Protein AF-A0A966EWL6-F1 (afdb_monomer)

Radius of gyration: 15.16 Å; Cα contacts (8 Å, |Δi|>4): 41; chains: 1; bounding box: 36×21×32 Å

Solvent-accessible surface area (backbone atoms only — not comparable to full-atom values): 4285 Å² total; per-residue (Å²): 105,64,64,53,37,31,76,78,65,70,40,77,67,80,93,79,90,74,96,70,65,60,68,58,53,52,52,48,35,57,76,70,67,58,87,62,82,50,60,48,73,47,97,91,66,54,70,44,81,42,86,70,59,67,78,56,48,52,50,58,66,63,65,76,112

Structure (mmCIF, N/CA/C/O backbone):
data_AF-A0A966EWL6-F1
#
_entry.id   AF-A0A966EWL6-F1
#
loop_
_atom_site.group_PDB
_atom_site.id
_atom_site.type_symbol
_atom_site.label_atom_id
_atom_site.label_alt_id
_atom_site.label_comp_id
_atom_site.label_asym_id
_atom_site.label_entity_id
_atom_site.label_seq_id
_atom_site.pdbx_PDB_ins_code
_atom_site.Cartn_x
_atom_site.Cartn_y
_atom_site.Cartn_z
_atom_site.occupancy
_atom_site.B_iso_or_equiv
_atom_site.auth_seq_id
_atom_site.auth_comp_id
_atom_site.auth_asym_id
_atom_site.auth_atom_id
_atom_site.pdbx_PDB_model_num
ATOM 1 N N . LYS A 1 1 ? 1.330 5.988 -13.943 1.00 89.12 1 LYS A N 1
ATOM 2 C CA . LYS A 1 1 ? 2.027 5.600 -15.199 1.00 89.12 1 LYS A CA 1
ATOM 3 C C . LYS A 1 1 ? 3.164 4.600 -14.980 1.00 89.12 1 LYS A C 1
ATOM 5 O O . LYS A 1 1 ? 2.985 3.468 -15.386 1.00 89.12 1 LYS A O 1
ATOM 10 N N . ALA A 1 2 ? 4.309 4.960 -14.374 1.00 94.81 2 ALA A N 1
ATOM 11 C CA . ALA A 1 2 ? 5.437 4.017 -14.219 1.00 94.81 2 ALA A CA 1
ATOM 12 C C . ALA A 1 2 ? 5.055 2.742 -13.438 1.00 94.81 2 ALA A C 1
ATOM 14 O O . ALA A 1 2 ? 5.391 1.639 -13.852 1.00 94.81 2 ALA A O 1
ATOM 15 N N . TRP A 1 3 ? 4.283 2.903 -12.359 1.00 95.00 3 TRP A N 1
ATOM 16 C CA . TRP A 1 3 ? 3.732 1.793 -11.580 1.00 95.00 3 TRP A CA 1
ATOM 17 C C . TRP A 1 3 ? 2.787 0.902 -12.400 1.00 95.00 3 TRP A C 1
ATOM 19 O O . TRP A 1 3 ? 2.965 -0.308 -12.427 1.00 95.00 3 TRP A O 1
ATOM 29 N N . ASP A 1 4 ? 1.832 1.494 -13.122 1.00 96.81 4 ASP A N 1
ATOM 30 C CA . ASP A 1 4 ? 0.863 0.743 -13.937 1.00 96.81 4 ASP A CA 1
ATOM 31 C C . ASP A 1 4 ? 1.548 -0.022 -15.078 1.00 96.81 4 ASP A C 1
ATOM 33 O O . ASP A 1 4 ? 1.187 -1.156 -15.374 1.00 96.81 4 ASP A O 1
ATOM 37 N N . GLU A 1 5 ? 2.562 0.577 -15.715 1.00 97.56 5 GLU A N 1
ATOM 38 C CA . GLU A 1 5 ? 3.362 -0.090 -16.749 1.00 97.56 5 GLU A CA 1
ATOM 39 C C . GLU A 1 5 ? 4.134 -1.2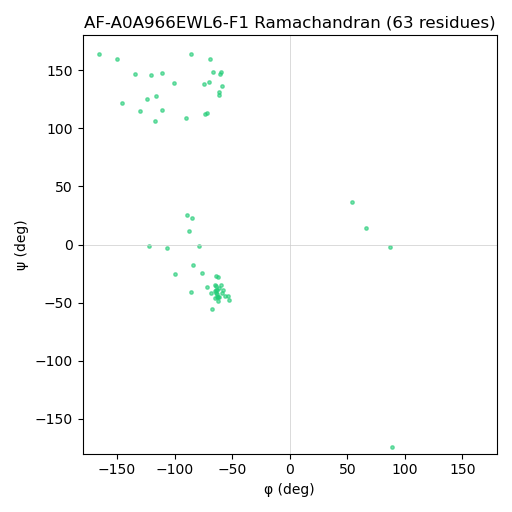92 -16.190 1.00 97.56 5 GLU A C 1
ATOM 41 O O . GLU A 1 5 ? 4.176 -2.338 -16.840 1.00 97.56 5 GLU A O 1
ATOM 46 N N . LEU A 1 6 ? 4.681 -1.183 -14.979 1.00 97.12 6 LEU A N 1
ATOM 47 C CA . LEU A 1 6 ? 5.334 -2.305 -14.312 1.00 97.12 6 LEU A CA 1
ATOM 48 C C . LEU A 1 6 ? 4.322 -3.395 -13.932 1.00 97.12 6 LEU A C 1
ATOM 50 O O . LEU A 1 6 ? 4.474 -4.540 -14.346 1.00 97.12 6 LEU A O 1
ATOM 54 N N . MET A 1 7 ? 3.282 -3.040 -13.177 1.00 96.88 7 MET A N 1
ATOM 55 C CA . MET A 1 7 ? 2.361 -4.006 -12.570 1.00 96.88 7 MET A CA 1
ATOM 56 C C . MET A 1 7 ? 1.426 -4.677 -13.579 1.00 96.88 7 MET A C 1
ATOM 58 O O . MET A 1 7 ? 1.111 -5.851 -13.422 1.00 96.88 7 MET A O 1
ATOM 62 N N . LEU A 1 8 ? 0.970 -3.949 -14.604 1.00 97.50 8 LEU A N 1
ATOM 63 C CA . LEU A 1 8 ? -0.015 -4.461 -15.567 1.00 97.50 8 LEU A CA 1
ATOM 64 C C . LEU A 1 8 ? 0.620 -4.951 -16.868 1.00 97.50 8 LEU A C 1
ATOM 66 O O . LEU A 1 8 ? 0.022 -5.762 -17.569 1.00 97.50 8 LEU A O 1
ATOM 70 N N . LYS A 1 9 ? 1.797 -4.423 -17.229 1.00 97.38 9 LYS A N 1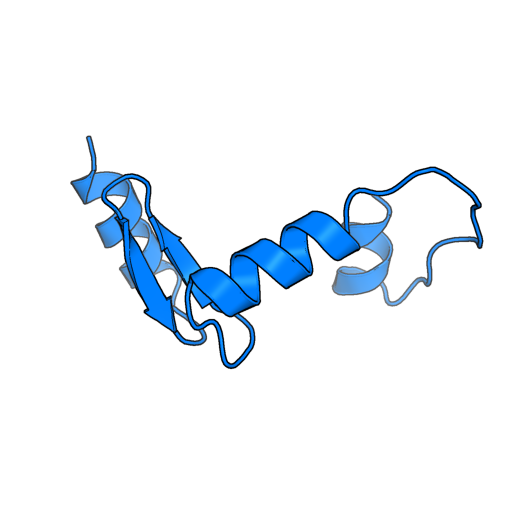
ATOM 71 C CA . LYS A 1 9 ? 2.444 -4.704 -18.522 1.00 97.38 9 LYS A CA 1
ATOM 72 C C . LYS A 1 9 ? 3.843 -5.307 -18.384 1.00 97.38 9 LYS A C 1
ATOM 74 O O . LYS A 1 9 ? 4.471 -5.571 -19.404 1.00 97.38 9 LYS A O 1
ATOM 79 N N . GLY A 1 10 ? 4.350 -5.498 -17.163 1.00 96.94 10 GLY A N 1
ATOM 80 C CA . GLY A 1 10 ? 5.679 -6.064 -16.910 1.00 96.94 10 GLY A CA 1
ATOM 81 C C . GLY A 1 10 ? 6.840 -5.186 -17.386 1.00 96.94 10 GLY A C 1
ATOM 82 O O . GLY A 1 10 ? 7.968 -5.661 -17.499 1.00 96.94 10 GLY A O 1
ATOM 83 N N . LYS A 1 11 ? 6.591 -3.910 -17.699 1.00 97.44 11 LYS A N 1
ATOM 84 C CA . LYS A 1 11 ? 7.608 -3.010 -18.243 1.00 97.44 11 LYS A CA 1
ATOM 85 C C . LYS A 1 11 ? 8.322 -2.288 -17.104 1.00 97.44 11 LYS A C 1
ATOM 87 O O . LYS A 1 11 ? 7.750 -1.403 -16.471 1.00 97.44 11 LYS A O 1
ATOM 92 N N . ALA A 1 12 ? 9.583 -2.648 -16.870 1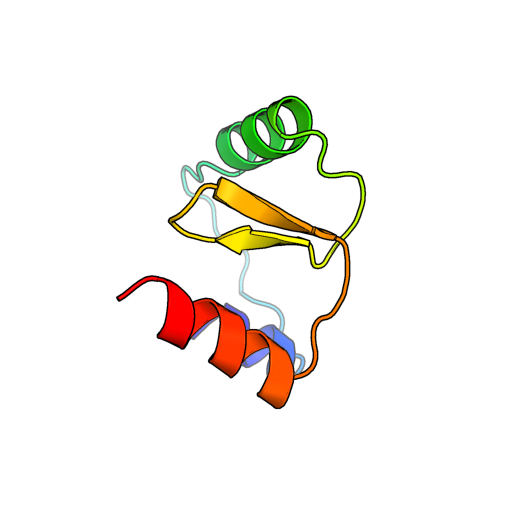.00 96.06 12 ALA A N 1
ATOM 93 C CA . ALA A 1 12 ? 10.413 -1.994 -15.865 1.00 96.06 12 ALA A CA 1
ATOM 94 C C . ALA A 1 12 ? 10.557 -0.483 -16.151 1.00 96.06 12 ALA A C 1
ATOM 96 O O . ALA A 1 12 ? 10.758 -0.093 -17.308 1.00 96.06 12 ALA A O 1
ATOM 97 N N . PRO A 1 13 ? 10.454 0.383 -15.125 1.00 93.94 13 PRO A N 1
ATOM 98 C CA . PRO A 1 13 ? 10.693 1.807 -15.296 1.00 93.94 13 PRO A CA 1
ATOM 99 C C . PRO A 1 13 ? 12.165 2.065 -15.633 1.00 93.94 13 PRO A C 1
ATOM 101 O O . PRO A 1 13 ? 13.057 1.354 -15.172 1.00 93.94 13 PRO A O 1
ATOM 104 N N . ALA A 1 14 ? 12.421 3.110 -16.421 1.00 94.06 14 ALA A N 1
ATOM 105 C CA . ALA A 1 14 ? 13.782 3.568 -16.664 1.00 94.06 14 ALA A CA 1
ATOM 106 C C . ALA A 1 14 ? 14.449 3.990 -15.348 1.00 94.06 14 ALA A C 1
ATOM 108 O O . ALA A 1 14 ? 13.794 4.531 -14.451 1.00 94.06 14 ALA A O 1
ATOM 109 N N . THR A 1 15 ? 15.758 3.775 -15.248 1.00 92.75 15 THR A N 1
ATOM 110 C CA . THR A 1 15 ? 16.541 4.241 -14.105 1.00 92.75 15 THR A CA 1
ATOM 111 C C . THR A 1 15 ? 16.466 5.762 -14.020 1.00 92.75 15 THR A C 1
ATOM 113 O O . THR A 1 15 ? 16.733 6.466 -14.992 1.00 92.75 15 THR A O 1
ATOM 116 N N . ALA A 1 16 ? 16.120 6.268 -12.843 1.00 92.00 16 ALA A N 1
ATOM 117 C CA . ALA A 1 16 ? 16.090 7.689 -12.549 1.00 92.00 16 ALA A CA 1
ATOM 118 C C . ALA A 1 16 ? 16.761 7.937 -11.198 1.00 92.00 16 ALA A C 1
ATOM 120 O O . ALA A 1 16 ? 16.663 7.112 -10.290 1.00 92.00 16 ALA A O 1
ATOM 121 N N . SER A 1 17 ? 17.424 9.085 -11.071 1.00 92.56 17 SER A N 1
ATOM 122 C CA . SER A 1 17 ? 17.946 9.570 -9.797 1.00 92.56 17 SER A CA 1
ATOM 123 C C . SER A 1 17 ? 17.147 10.796 -9.385 1.00 92.56 17 SER A C 1
ATOM 125 O O . SER A 1 17 ? 17.134 11.813 -10.079 1.00 92.56 17 SER A O 1
ATOM 127 N N . CYS A 1 18 ? 16.430 10.678 -8.277 1.00 91.44 18 CYS A N 1
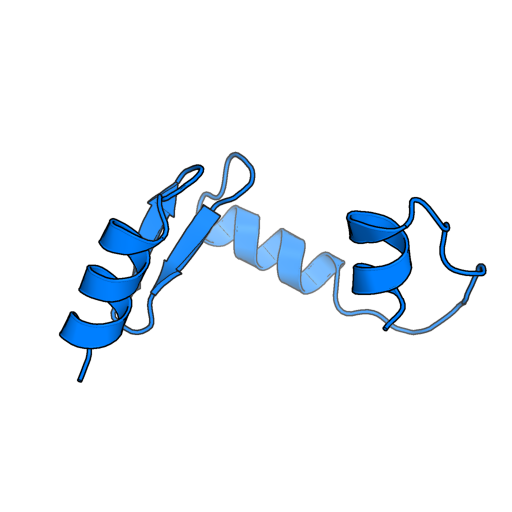ATOM 128 C CA . CYS A 1 18 ? 15.689 11.765 -7.663 1.00 91.44 18 CYS A CA 1
ATOM 129 C C . CYS A 1 18 ? 15.640 11.538 -6.151 1.00 91.44 18 CYS A C 1
ATOM 131 O O . CYS A 1 18 ? 15.820 10.421 -5.664 1.00 91.44 18 CYS A O 1
ATOM 133 N N . LYS A 1 19 ? 15.386 12.603 -5.390 1.00 94.50 19 LYS A N 1
ATOM 134 C CA . LYS A 1 19 ? 15.132 12.468 -3.957 1.00 94.50 19 LYS A CA 1
ATOM 135 C C . LYS A 1 19 ? 13.755 11.829 -3.766 1.00 94.50 19 LYS A C 1
ATOM 137 O O . LYS A 1 19 ? 12.748 12.461 -4.074 1.00 94.50 19 LYS A O 1
ATOM 142 N N . SER A 1 20 ? 13.709 10.604 -3.248 1.00 92.31 20 SER A N 1
ATOM 143 C CA . SER A 1 20 ? 12.468 9.919 -2.876 1.00 92.31 20 SER A CA 1
ATOM 144 C C . SER A 1 20 ? 12.363 9.775 -1.351 1.00 92.31 20 SER A C 1
ATOM 146 O O . SER A 1 20 ? 13.378 9.627 -0.670 1.00 92.31 20 SER A O 1
ATOM 148 N N . PRO A 1 21 ? 11.151 9.816 -0.773 1.00 96.38 21 PRO A N 1
ATOM 149 C CA . PRO A 1 21 ? 10.954 9.660 0.666 1.00 96.38 21 PRO A CA 1
ATOM 150 C C . PRO A 1 21 ? 10.869 8.185 1.104 1.00 96.38 21 PRO A C 1
ATOM 152 O O . PRO A 1 21 ? 10.281 7.893 2.144 1.00 96.38 21 PRO A O 1
ATOM 155 N N . THR A 1 22 ? 11.415 7.231 0.338 1.00 94.69 22 THR A N 1
ATOM 156 C CA . THR A 1 22 ? 11.243 5.790 0.609 1.00 94.69 22 THR A CA 1
ATOM 157 C C . THR A 1 22 ? 11.735 5.397 2.004 1.00 94.69 22 THR A C 1
ATOM 159 O O . THR A 1 22 ? 11.045 4.658 2.702 1.00 94.69 22 THR A O 1
ATOM 162 N N . ASP A 1 23 ? 12.851 5.960 2.472 1.00 95.94 23 ASP A N 1
ATOM 163 C CA . ASP A 1 23 ? 13.363 5.704 3.826 1.00 95.94 23 ASP A CA 1
ATOM 164 C C . ASP A 1 23 ? 12.410 6.199 4.922 1.00 95.94 23 ASP A C 1
ATOM 166 O O . ASP A 1 23 ? 12.250 5.550 5.957 1.00 95.94 23 ASP A O 1
ATOM 170 N N . GLN A 1 24 ? 11.724 7.323 4.685 1.00 97.94 24 GLN A N 1
ATOM 171 C CA . GLN A 1 24 ? 10.726 7.857 5.615 1.00 97.94 24 GLN A CA 1
ATOM 172 C C . GLN A 1 24 ? 9.494 6.949 5.670 1.00 97.94 24 GLN A C 1
ATOM 174 O O . GLN A 1 24 ? 8.993 6.661 6.758 1.00 97.94 24 GLN A O 1
ATOM 179 N N . VAL A 1 25 ? 9.045 6.444 4.517 1.00 96.75 25 VAL A N 1
ATOM 180 C CA . VAL A 1 25 ? 7.944 5.471 4.436 1.00 96.75 25 VAL A CA 1
ATOM 181 C C . VAL A 1 25 ? 8.321 4.168 5.151 1.00 96.75 25 VAL A C 1
ATOM 183 O O . VAL A 1 25 ? 7.529 3.651 5.936 1.00 96.75 25 VAL A O 1
ATOM 186 N N . MET A 1 26 ? 9.548 3.673 4.969 1.00 96.88 26 MET A N 1
ATOM 187 C CA . MET A 1 26 ? 10.045 2.475 5.658 1.00 96.88 26 MET A CA 1
ATOM 188 C C . MET A 1 26 ? 10.161 2.669 7.176 1.00 96.88 26 MET A C 1
ATOM 190 O O . MET A 1 26 ? 9.825 1.765 7.945 1.00 96.88 26 MET A O 1
ATOM 194 N N . ALA A 1 27 ? 10.613 3.839 7.634 1.00 97.94 27 ALA A N 1
ATOM 195 C CA . ALA A 1 27 ? 10.655 4.167 9.059 1.00 97.94 27 ALA A CA 1
ATOM 196 C C . ALA A 1 27 ? 9.244 4.223 9.667 1.00 97.94 27 ALA A C 1
ATOM 198 O O . ALA A 1 27 ? 9.017 3.691 10.758 1.00 97.94 27 ALA A O 1
ATOM 199 N N . LEU A 1 28 ? 8.285 4.807 8.942 1.00 97.06 28 LEU A N 1
ATOM 200 C CA . LEU A 1 28 ? 6.883 4.829 9.348 1.00 97.06 28 LEU A CA 1
ATOM 201 C C . LEU A 1 28 ? 6.303 3.411 9.430 1.00 97.06 28 LEU A C 1
ATOM 203 O O . LEU A 1 28 ? 5.684 3.072 10.435 1.00 97.06 28 LEU A O 1
ATOM 207 N N . ALA A 1 29 ? 6.565 2.563 8.433 1.00 96.81 29 ALA A N 1
ATOM 208 C CA . ALA A 1 29 ? 6.126 1.169 8.419 1.00 96.81 29 ALA A CA 1
ATOM 209 C C . ALA A 1 29 ? 6.619 0.399 9.658 1.00 96.81 29 ALA A C 1
ATOM 211 O O . ALA A 1 29 ? 5.829 -0.270 10.324 1.00 96.81 29 ALA A O 1
ATOM 212 N N . LYS A 1 30 ? 7.894 0.568 10.040 1.00 97.31 30 LYS A N 1
ATOM 213 C CA . LYS A 1 30 ? 8.452 -0.020 11.273 1.00 97.31 30 LYS A CA 1
ATOM 214 C C . LYS A 1 30 ? 7.744 0.495 12.527 1.00 97.31 30 LYS A C 1
ATOM 216 O O . LYS A 1 30 ? 7.390 -0.297 13.398 1.00 97.31 30 LYS A O 1
ATOM 221 N N . LYS A 1 31 ? 7.503 1.808 12.616 1.00 97.50 31 LYS A N 1
ATOM 222 C CA . LYS A 1 31 ? 6.794 2.427 13.752 1.00 97.50 31 LYS A CA 1
ATOM 223 C C . LYS A 1 31 ? 5.364 1.895 13.893 1.00 97.50 31 LYS A C 1
ATOM 225 O O . LYS A 1 31 ? 4.907 1.681 15.012 1.00 97.50 31 LYS A O 1
ATOM 230 N N . LEU A 1 32 ? 4.690 1.652 12.771 1.00 96.94 32 LEU A N 1
ATOM 231 C CA . LEU A 1 32 ? 3.331 1.104 12.701 1.00 96.94 32 LEU A CA 1
ATOM 232 C C . LEU A 1 32 ? 3.300 -0.436 12.694 1.00 96.94 32 LEU A C 1
ATOM 234 O O . LEU A 1 32 ? 2.256 -1.029 12.442 1.00 96.94 32 LEU A O 1
ATOM 238 N N . ARG A 1 33 ? 4.433 -1.096 12.984 1.00 96.62 33 ARG A N 1
ATOM 239 C CA . ARG A 1 33 ? 4.560 -2.563 13.076 1.00 96.62 33 ARG A CA 1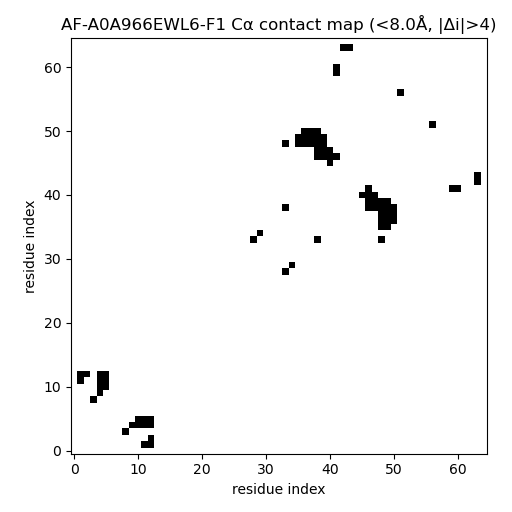
ATOM 240 C C . ARG A 1 33 ? 4.060 -3.300 11.826 1.00 96.62 33 ARG A C 1
ATOM 242 O O . ARG A 1 33 ? 3.476 -4.379 11.916 1.00 96.62 33 ARG A O 1
ATOM 249 N N . VAL A 1 34 ? 4.294 -2.722 10.650 1.00 97.38 34 VAL A N 1
ATOM 250 C CA . VAL A 1 34 ? 4.012 -3.374 9.369 1.00 97.38 34 VAL A CA 1
ATOM 251 C C . VAL A 1 34 ? 5.056 -4.466 9.132 1.00 97.38 34 VAL A C 1
ATOM 253 O O . VAL A 1 34 ? 6.228 -4.165 8.912 1.00 97.38 34 VAL A O 1
ATOM 256 N N . ASN A 1 35 ? 4.623 -5.729 9.166 1.00 94.81 35 ASN A N 1
ATOM 257 C CA . ASN A 1 35 ? 5.499 -6.906 9.057 1.00 94.81 35 ASN A CA 1
ATOM 258 C C . ASN A 1 35 ? 5.395 -7.638 7.706 1.00 94.81 35 ASN A C 1
ATOM 260 O O . ASN A 1 35 ? 6.112 -8.609 7.479 1.00 94.81 35 ASN A O 1
ATOM 264 N N . GLY A 1 36 ? 4.509 -7.200 6.811 1.00 94.44 36 GLY A N 1
ATOM 265 C CA . GLY A 1 36 ? 4.290 -7.827 5.509 1.00 94.44 36 GLY A CA 1
ATOM 266 C C . GLY A 1 36 ? 3.489 -6.929 4.572 1.00 94.44 36 GLY A C 1
ATOM 267 O O . GLY A 1 36 ? 2.875 -5.955 5.011 1.00 94.44 36 GLY A O 1
ATO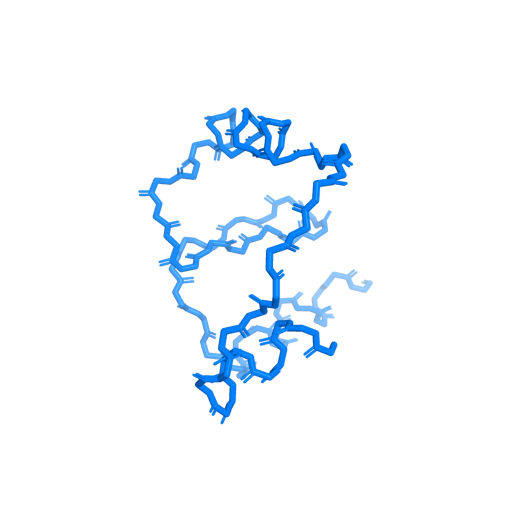M 268 N N . THR A 1 37 ? 3.520 -7.244 3.278 1.00 95.88 37 THR A N 1
ATOM 269 C CA . THR A 1 37 ? 2.774 -6.527 2.238 1.00 95.88 37 THR A CA 1
ATOM 270 C C . THR A 1 37 ? 1.800 -7.467 1.512 1.00 95.88 37 THR A C 1
ATOM 272 O O . THR A 1 37 ? 2.122 -8.641 1.321 1.00 95.88 37 THR A O 1
ATOM 275 N N . PRO A 1 38 ? 0.619 -6.973 1.083 1.00 96.56 38 PRO A N 1
ATOM 276 C CA . PRO A 1 38 ? 0.082 -5.632 1.353 1.00 96.56 38 PRO A CA 1
ATOM 277 C C . PRO A 1 38 ? -0.323 -5.444 2.832 1.00 96.56 38 PRO A C 1
ATOM 279 O O . PRO A 1 38 ? -0.490 -6.412 3.562 1.00 96.56 38 PRO A O 1
ATOM 282 N N . ASN A 1 39 ? -0.431 -4.191 3.285 1.00 97.12 39 ASN A N 1
ATOM 283 C CA . ASN A 1 39 ? -0.932 -3.816 4.613 1.00 97.12 39 ASN A CA 1
ATOM 284 C C . ASN A 1 39 ? -1.685 -2.489 4.485 1.00 97.12 39 ASN A C 1
ATOM 286 O O . ASN A 1 39 ? -1.112 -1.500 4.022 1.00 97.12 39 ASN A O 1
ATOM 290 N N . LEU A 1 40 ? -2.956 -2.478 4.874 1.00 96.81 40 LEU A N 1
ATOM 291 C CA . LEU A 1 40 ? -3.857 -1.336 4.741 1.00 96.81 40 LEU A CA 1
ATOM 292 C C . LEU A 1 40 ? -3.971 -0.603 6.077 1.00 96.81 40 LEU A C 1
ATOM 294 O O . LEU A 1 40 ? -4.053 -1.234 7.129 1.00 96.81 40 LEU A O 1
ATOM 298 N N . ILE A 1 41 ? -3.980 0.727 6.031 1.00 96.12 41 ILE A N 1
ATOM 299 C CA . ILE A 1 41 ? -4.193 1.599 7.191 1.00 96.12 41 ILE A CA 1
ATOM 300 C C . ILE A 1 41 ? -5.272 2.600 6.784 1.00 96.12 41 ILE A C 1
ATOM 302 O O . ILE A 1 41 ? -5.070 3.377 5.849 1.00 96.12 41 ILE A O 1
ATOM 306 N N . PHE A 1 42 ? -6.424 2.534 7.441 1.00 95.31 42 PHE A N 1
ATOM 307 C CA . PHE A 1 42 ? -7.591 3.363 7.162 1.00 95.31 42 PHE A CA 1
ATOM 308 C C . PHE A 1 42 ? -7.513 4.705 7.901 1.00 95.31 42 PHE A C 1
ATOM 310 O O . PHE A 1 42 ? -6.707 4.890 8.814 1.00 95.31 42 PHE A O 1
ATOM 317 N N . ALA A 1 43 ? -8.342 5.664 7.482 1.00 93.12 43 ALA A N 1
ATOM 318 C CA . ALA A 1 43 ? -8.330 7.030 8.013 1.00 93.12 43 ALA A CA 1
ATOM 319 C C . ALA A 1 43 ? -8.696 7.106 9.506 1.00 93.12 43 ALA A C 1
ATOM 321 O O . ALA A 1 43 ? -8.235 8.004 10.206 1.00 93.12 43 ALA A O 1
ATOM 322 N N . ASP A 1 44 ? -9.482 6.147 9.993 1.00 92.06 44 ASP A N 1
ATOM 323 C CA . ASP A 1 44 ? -9.846 5.984 11.404 1.00 92.06 44 ASP A CA 1
ATOM 324 C C . ASP A 1 44 ? -8.739 5.318 12.251 1.00 92.06 44 ASP A C 1
ATOM 326 O O . ASP A 1 44 ? -8.891 5.154 13.460 1.00 92.06 44 ASP A O 1
ATOM 330 N N . GLY A 1 45 ? -7.614 4.943 11.632 1.00 92.75 45 GLY A N 1
ATOM 331 C CA . GLY A 1 45 ? -6.505 4.241 12.274 1.00 92.75 45 GLY A CA 1
ATOM 332 C C . GLY A 1 45 ? -6.644 2.719 12.286 1.00 92.75 45 GLY A C 1
ATOM 333 O O . GLY A 1 45 ? -5.718 2.043 12.744 1.00 92.75 45 GLY A O 1
ATOM 334 N N . THR A 1 46 ? -7.740 2.158 11.763 1.00 94.12 46 THR A N 1
ATOM 335 C CA . THR A 1 46 ? -7.890 0.708 11.612 1.00 94.12 46 THR A CA 1
ATOM 336 C C . THR A 1 46 ? -6.798 0.185 10.682 1.00 94.12 46 THR A C 1
ATOM 338 O O . THR A 1 46 ? -6.581 0.713 9.592 1.00 94.12 46 THR A O 1
ATOM 341 N N . GLN A 1 47 ? -6.105 -0.873 11.096 1.00 95.69 47 GLN A N 1
ATOM 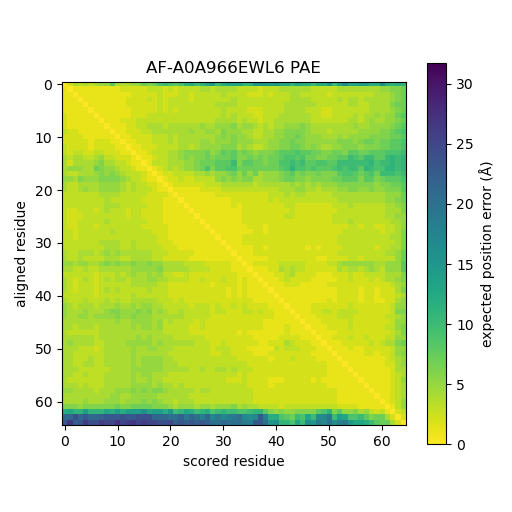342 C CA . GLN A 1 47 ? -5.051 -1.505 10.310 1.00 95.69 47 GLN A CA 1
ATOM 343 C C . GLN A 1 47 ? -5.447 -2.935 9.949 1.00 95.69 47 GLN A C 1
ATOM 345 O O . GLN A 1 47 ? -5.770 -3.733 10.827 1.00 95.69 47 GLN A O 1
ATOM 350 N N . VAL A 1 48 ? -5.371 -3.261 8.660 1.00 96.38 48 VAL A N 1
ATOM 351 C CA . VAL A 1 48 ? -5.636 -4.601 8.130 1.00 96.38 48 VAL A CA 1
ATOM 352 C C . VAL A 1 48 ? -4.353 -5.142 7.493 1.00 96.38 48 VAL A C 1
ATOM 354 O O . VAL A 1 48 ? -3.949 -4.666 6.426 1.00 96.38 48 VAL A O 1
ATOM 357 N N . PRO A 1 49 ? -3.671 -6.105 8.140 1.00 96.56 49 PRO A N 1
ATOM 358 C CA . PRO A 1 49 ? -2.513 -6.759 7.554 1.00 96.56 49 PRO A CA 1
ATOM 359 C C . PRO A 1 49 ? -2.948 -7.740 6.462 1.00 96.56 49 PRO A C 1
ATOM 361 O O . PRO A 1 49 ? -3.888 -8.510 6.638 1.00 96.56 49 PRO A O 1
ATOM 364 N N . GLY A 1 50 ? -2.213 -7.762 5.354 1.00 96.25 50 GLY A N 1
ATOM 365 C CA . GLY A 1 50 ? -2.466 -8.671 4.244 1.00 96.25 50 GLY A CA 1
ATOM 366 C C . GLY A 1 50 ? -3.450 -8.134 3.206 1.00 96.25 50 GLY A C 1
ATOM 367 O O . GLY A 1 50 ? -3.844 -6.967 3.194 1.00 96.25 50 GLY A O 1
ATOM 368 N N . T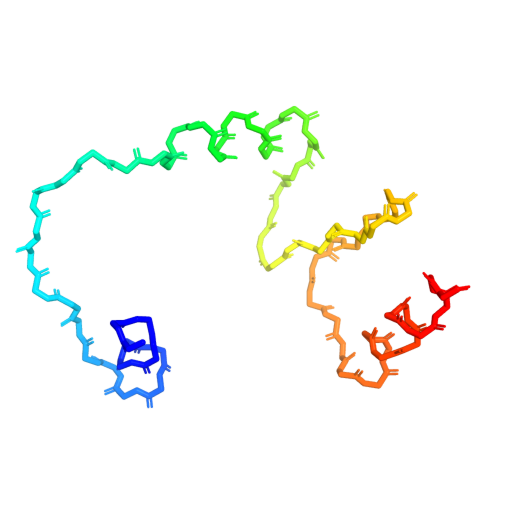YR A 1 51 ? -3.778 -9.014 2.262 1.00 96.94 51 TYR A N 1
ATOM 369 C CA . TYR A 1 51 ? -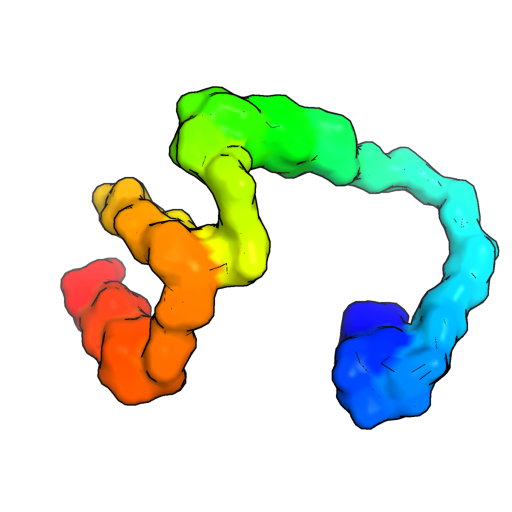4.729 -8.739 1.191 1.00 96.94 51 TYR A CA 1
ATOM 370 C C . TYR A 1 51 ? -6.155 -8.650 1.741 1.00 96.94 51 TYR A C 1
ATOM 372 O O . TYR A 1 51 ? -6.553 -9.468 2.566 1.00 96.94 51 TYR A O 1
ATOM 380 N N . LEU A 1 52 ? -6.926 -7.697 1.216 1.00 96.62 52 LEU A N 1
ATOM 381 C CA . LEU A 1 52 ? -8.337 -7.514 1.523 1.00 96.62 52 LEU A CA 1
ATOM 382 C C . LEU A 1 52 ? -9.150 -7.562 0.219 1.00 96.62 52 LEU A C 1
ATOM 384 O O . LEU A 1 52 ? -8.846 -6.793 -0.702 1.00 96.62 52 LEU A O 1
ATOM 388 N N . PRO A 1 53 ? -10.169 -8.432 0.099 1.00 97.69 53 PRO A N 1
ATOM 389 C CA . PRO A 1 53 ? -11.044 -8.451 -1.066 1.00 97.69 53 PRO A CA 1
ATOM 390 C C . PRO A 1 53 ? -11.767 -7.119 -1.271 1.00 97.69 53 PRO A C 1
ATOM 392 O O . PRO A 1 53 ? -12.138 -6.444 -0.313 1.00 97.69 53 PRO A O 1
ATOM 395 N N . ALA A 1 54 ? -12.044 -6.773 -2.531 1.00 97.38 54 ALA A N 1
ATOM 396 C CA . ALA A 1 54 ? -12.654 -5.491 -2.890 1.00 97.38 54 ALA A CA 1
ATOM 397 C C . ALA A 1 54 ? -13.966 -5.218 -2.131 1.00 97.38 54 ALA A C 1
ATOM 399 O O . ALA A 1 54 ? -14.148 -4.138 -1.587 1.00 97.38 54 ALA A O 1
ATOM 400 N N . ALA A 1 55 ? -14.847 -6.216 -2.016 1.00 96.94 55 ALA A N 1
ATOM 401 C CA . ALA A 1 55 ? -16.118 -6.063 -1.309 1.00 96.94 55 ALA A CA 1
ATOM 402 C C . ALA A 1 55 ? -15.958 -5.734 0.188 1.00 96.94 55 ALA A C 1
ATOM 404 O O . ALA A 1 55 ? -16.841 -5.114 0.772 1.00 96.94 55 ALA A O 1
ATOM 405 N N . GLU A 1 56 ? -14.865 -6.160 0.822 1.00 95.50 56 GLU A N 1
ATOM 406 C CA . GLU A 1 56 ? -14.579 -5.859 2.226 1.00 95.50 56 GLU A CA 1
ATOM 407 C C . GLU A 1 56 ? -13.869 -4.513 2.367 1.00 95.50 56 GLU A C 1
ATOM 409 O O . GLU A 1 56 ? -14.255 -3.706 3.211 1.00 95.50 56 GLU A O 1
ATOM 414 N N . LEU A 1 57 ? -12.928 -4.212 1.467 1.00 96.12 57 LEU A N 1
ATOM 415 C CA . LEU A 1 57 ? -12.309 -2.892 1.364 1.00 96.12 57 LEU A CA 1
ATOM 416 C C . LEU A 1 57 ? -13.365 -1.784 1.241 1.00 96.12 57 LEU A C 1
ATOM 418 O O . LEU A 1 57 ? -13.323 -0.811 1.990 1.00 96.12 57 LEU A O 1
ATOM 422 N N . GLU A 1 58 ? -14.349 -1.963 0.358 1.00 95.62 58 GLU A N 1
ATOM 423 C CA . GLU A 1 58 ? -15.450 -1.012 0.172 1.00 95.62 58 GLU A CA 1
ATOM 424 C C . GLU A 1 58 ? -16.275 -0.807 1.449 1.00 95.62 58 GLU A C 1
ATOM 426 O O . GLU A 1 58 ? -16.725 0.306 1.720 1.00 95.62 58 GLU A O 1
ATOM 431 N N . LYS A 1 59 ? -16.457 -1.841 2.281 1.00 94.06 59 LYS A N 1
ATOM 432 C CA . LYS A 1 59 ? -17.149 -1.686 3.571 1.00 94.06 59 LYS A CA 1
ATOM 433 C C . LYS A 1 59 ? -16.364 -0.780 4.511 1.00 94.06 59 LYS A C 1
ATOM 435 O O . LYS A 1 59 ? -16.956 0.125 5.090 1.00 94.06 59 LYS A O 1
ATOM 440 N N . HIS A 1 60 ? -15.052 -0.987 4.629 1.00 93.00 60 HIS A N 1
ATOM 441 C CA . HIS A 1 60 ? -14.200 -0.134 5.460 1.00 93.00 60 HIS A CA 1
ATOM 442 C C . HIS A 1 60 ? -14.176 1.314 4.955 1.00 93.00 60 HIS A C 1
ATOM 444 O O . HIS A 1 60 ? -14.352 2.239 5.743 1.00 93.00 60 HIS A O 1
ATOM 450 N N . LEU A 1 61 ? -14.032 1.522 3.641 1.00 94.06 61 LEU A N 1
ATOM 451 C CA . LEU A 1 61 ? -13.995 2.865 3.049 1.00 94.06 61 LEU A CA 1
ATOM 452 C C . LEU A 1 61 ? -15.315 3.631 3.216 1.00 94.06 61 LEU A C 1
ATOM 454 O O . LEU A 1 61 ? -15.300 4.846 3.398 1.00 94.06 61 LEU A O 1
ATOM 458 N N . ASN A 1 62 ? -16.455 2.937 3.169 1.00 93.31 62 ASN A N 1
ATOM 459 C CA . ASN A 1 62 ? -17.766 3.563 3.345 1.00 93.31 62 ASN A CA 1
ATOM 460 C C . ASN A 1 62 ? -18.177 3.733 4.817 1.00 93.31 62 ASN A C 1
ATOM 462 O O . ASN A 1 62 ? -19.070 4.532 5.089 1.00 93.31 62 ASN A O 1
ATOM 466 N N . ALA A 1 63 ? -17.545 3.015 5.751 1.00 82.12 63 ALA A N 1
ATOM 467 C CA . ALA A 1 63 ? -17.808 3.134 7.186 1.00 82.12 63 ALA A CA 1
ATOM 468 C C . ALA A 1 63 ? -17.179 4.390 7.816 1.00 82.12 63 ALA A C 1
ATOM 470 O O . ALA A 1 63 ? -17.673 4.863 8.833 1.00 82.12 63 ALA A O 1
ATOM 471 N N . SER A 1 64 ? -16.118 4.943 7.218 1.00 64.88 64 SER A N 1
ATOM 472 C CA . SER A 1 64 ? -15.418 6.144 7.706 1.00 64.88 64 SER A CA 1
ATOM 473 C C . SER A 1 64 ? -15.985 7.470 7.163 1.00 64.88 64 SER A C 1
ATOM 475 O O . SER A 1 64 ? -15.241 8.448 7.062 1.00 64.88 64 SER A O 1
ATOM 477 N N . LYS A 1 65 ? -17.265 7.503 6.768 1.00 54.03 65 LYS A N 1
ATOM 478 C CA . LYS A 1 65 ? -17.968 8.734 6.363 1.00 54.03 65 LYS A CA 1
ATOM 479 C C . LYS A 1 65 ? -18.563 9.478 7.551 1.00 54.03 65 LYS A C 1
ATOM 481 O O . LYS A 1 65 ? -19.104 8.802 8.450 1.00 54.03 65 LYS A O 1
#

Mean predicted aligned error: 3.79 Å

Secondary structure (DSSP, 8-state):
-HHHHHHHH--PPPP------HHHHHHHHHHTT--SSSEEE-TTS-EEES---HHHHHHHHHHT-

Foldseek 3Di:
DQVCCCPVVVDHDDDDDDDDCVVVVVVVCVVLVQPDPPWDADPVRDIDHDDDDPVVVVVRVVVVD

Nearest PDB structures (foldseek):
  3gv1-assembly1_A  TM=8.324E-01  e=2.418E-03  Neisseria gonorrhoeae FA 1090
  4npb-assembly1_B  TM=8.608E-01  e=4.325E-02  Yersinia pestis CO92
  1eej-assembly1_A  TM=8.315E-01  e=2.643E-02  Escherichia coli

Sequence (65 aa):
KAWDELMLKGKAPATASCKSPTDQVMALAKKLRVNGTPNLIFADGTQVPGYLPAAELEKHLNASK

pLDDT: mean 94.22, std 6.75, range [54.03, 97.94]